Protein AF-A0A6B3FVB0-F1 (afdb_monomer)

Mean predicted aligned error: 3.71 Å

Sequence (38 aa):
TKTLDMHISWLRKKLGDDAANPRYIATVRGVGFRFEKS

Nearest PDB structures (foldseek):
  4nhj-assembly1_B  TM=9.344E-01  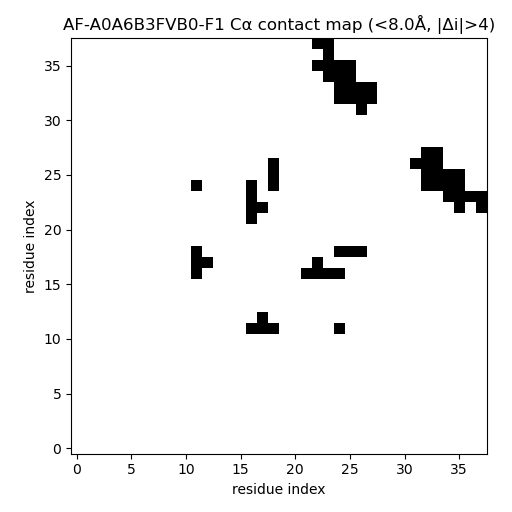e=2.480E-02  Klebsiella pneumoniae
  8b4b-assembly1_X  TM=9.680E-01  e=4.043E-02  Vibrio cholerae
  8b4b-assembly1_Y  TM=9.619E-01  e=4.648E-02  Vibrio cholerae
  8b4b-assembly1_W  TM=9.524E-01  e=6.589E-02  Vibrio cholerae
  8b4e-assembly1_A  TM=9.215E-01  e=2.012E-01  Vibrio cholerae

pLDDT: mean 88.68, std 8.72, range [59.81, 94.62]

Radius of gyration: 9.47 Å; Cα contacts (8 Å, |Δi|>4): 32; chains: 1; bounding box: 26×21×19 Å

Secondary structure (DSSP, 8-state):
-HHHHHHHHHHHHHHT--SSS-SSEEEETTTEEEE---

Solvent-accessible surface area (backbone atoms only — not comparable to full-atom values): 2446 Å² total; per-residue (Å²): 114,73,67,56,58,50,52,51,53,54,49,27,62,75,70,73,41,38,86,91,64,49,68,44,54,40,77,42,88,100,78,49,78,43,81,48,79,127

Structure (mmCIF, N/CA/C/O backbone):
data_AF-A0A6B3FVB0-F1
#
_entry.id   AF-A0A6B3FVB0-F1
#
loop_
_atom_site.group_PDB
_atom_site.id
_atom_site.type_symbol
_atom_site.label_atom_id
_atom_site.label_alt_id
_atom_site.label_comp_id
_atom_site.label_asym_id
_atom_site.label_entity_id
_atom_site.label_seq_id
_atom_site.pdbx_PDB_ins_code
_atom_site.Cartn_x
_atom_site.Cartn_y
_atom_site.Cartn_z
_atom_site.occupancy
_atom_site.B_iso_or_equiv
_atom_site.auth_seq_id
_atom_site.auth_comp_id
_atom_site.auth_asym_id
_atom_site.auth_atom_id
_atom_site.pdbx_PDB_model_num
ATOM 1 N N . THR A 1 1 ? 10.983 0.269 -10.068 1.00 60.31 1 THR A N 1
ATOM 2 C CA . THR A 1 1 ? 9.970 -0.088 -9.047 1.00 60.31 1 THR A CA 1
ATOM 3 C C . THR A 1 1 ? 10.259 0.430 -7.640 1.00 60.31 1 THR A C 1
ATOM 5 O O . THR A 1 1 ? 9.292 0.731 -6.965 1.00 60.31 1 THR A O 1
ATOM 8 N N . LYS A 1 2 ? 11.510 0.701 -7.221 1.00 69.56 2 LYS A N 1
ATOM 9 C CA . LYS A 1 2 ? 11.811 1.309 -5.897 1.00 69.56 2 LYS A CA 1
ATOM 10 C C . LYS A 1 2 ? 11.064 2.615 -5.564 1.00 69.56 2 LYS A C 1
ATOM 12 O O . LYS A 1 2 ? 10.746 2.868 -4.406 1.00 69.56 2 LYS A O 1
ATOM 17 N N . THR A 1 3 ? 10.798 3.453 -6.564 1.00 84.88 3 THR A N 1
ATOM 18 C CA . THR A 1 3 ? 10.144 4.757 -6.375 1.00 84.88 3 THR A CA 1
ATOM 19 C C . THR A 1 3 ? 8.696 4.615 -5.904 1.00 84.88 3 THR A C 1
ATOM 21 O O . THR A 1 3 ? 8.240 5.400 -5.078 1.00 84.88 3 THR A O 1
ATOM 24 N N . LEU A 1 4 ? 7.983 3.581 -6.368 1.00 88.56 4 LEU A N 1
ATOM 25 C CA . LEU A 1 4 ? 6.598 3.341 -5.966 1.00 88.56 4 LEU A CA 1
ATOM 26 C C . LEU A 1 4 ? 6.520 2.933 -4.493 1.00 88.56 4 LEU A C 1
ATOM 28 O O . LEU A 1 4 ? 5.745 3.521 -3.748 1.00 88.56 4 LEU A O 1
ATOM 32 N N . ASP A 1 5 ? 7.371 2.004 -4.056 1.00 88.62 5 ASP A N 1
ATOM 33 C CA . ASP A 1 5 ? 7.418 1.559 -2.657 1.00 88.62 5 ASP A CA 1
ATOM 34 C C . ASP A 1 5 ? 7.737 2.717 -1.700 1.00 88.62 5 ASP A C 1
ATOM 36 O O . ASP A 1 5 ? 7.146 2.822 -0.621 1.00 88.62 5 ASP A O 1
ATOM 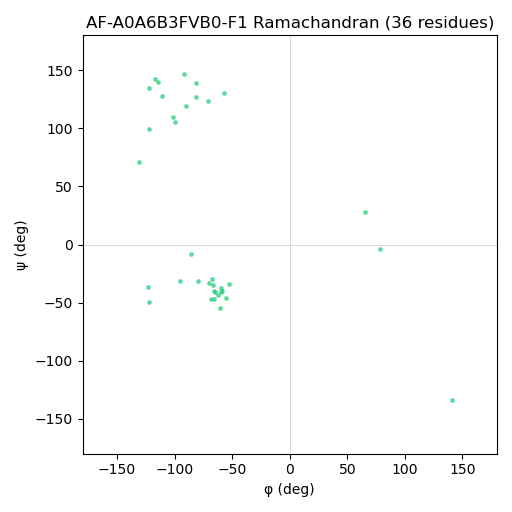40 N N . MET A 1 6 ? 8.623 3.633 -2.118 1.00 93.44 6 MET A N 1
ATOM 41 C CA . MET A 1 6 ? 8.873 4.876 -1.387 1.00 93.44 6 MET A CA 1
ATOM 42 C C . MET A 1 6 ? 7.601 5.712 -1.287 1.00 93.44 6 MET A C 1
ATOM 44 O O . MET A 1 6 ? 7.191 6.054 -0.179 1.00 93.44 6 MET A O 1
ATOM 48 N N . HIS A 1 7 ? 6.950 6.024 -2.410 1.00 93.12 7 HIS A N 1
ATOM 49 C CA . HIS A 1 7 ? 5.729 6.831 -2.391 1.00 93.12 7 HIS A CA 1
ATOM 50 C C . HIS A 1 7 ? 4.623 6.199 -1.544 1.00 93.12 7 HIS A C 1
ATOM 52 O O . HIS A 1 7 ? 3.981 6.911 -0.774 1.00 93.12 7 HIS A O 1
ATOM 58 N N . ILE A 1 8 ? 4.449 4.878 -1.608 1.00 93.12 8 ILE A N 1
ATOM 59 C CA . ILE A 1 8 ? 3.478 4.161 -0.778 1.00 93.12 8 ILE A CA 1
ATOM 60 C C . ILE A 1 8 ? 3.854 4.228 0.702 1.00 93.12 8 ILE A C 1
ATOM 62 O O . ILE A 1 8 ? 2.981 4.464 1.530 1.00 93.12 8 ILE A O 1
ATOM 66 N N . SER A 1 9 ? 5.135 4.108 1.051 1.00 92.38 9 SER A N 1
ATOM 67 C CA . SER A 1 9 ? 5.593 4.243 2.442 1.00 92.38 9 SER A CA 1
ATOM 68 C C . SER A 1 9 ? 5.313 5.643 3.002 1.00 92.38 9 SER A C 1
ATOM 70 O O . SER A 1 9 ? 4.808 5.787 4.116 1.00 92.38 9 SER A O 1
ATOM 72 N N . TRP A 1 10 ? 5.574 6.686 2.210 1.00 94.62 10 TRP A N 1
ATOM 73 C CA . TRP A 1 10 ? 5.242 8.066 2.576 1.00 94.62 10 TRP A CA 1
ATOM 74 C C . TRP A 1 10 ? 3.734 8.294 2.684 1.00 94.62 10 TRP A C 1
ATOM 76 O O . TRP A 1 10 ? 3.283 8.981 3.601 1.00 94.62 10 TRP A O 1
ATOM 86 N N . LEU A 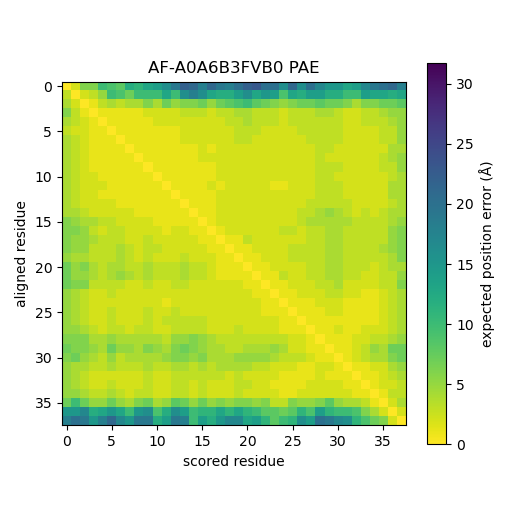1 11 ? 2.954 7.726 1.764 1.00 94.12 11 LEU A N 1
ATOM 87 C CA . LEU A 1 11 ? 1.501 7.841 1.769 1.00 94.12 11 LEU A CA 1
ATOM 88 C C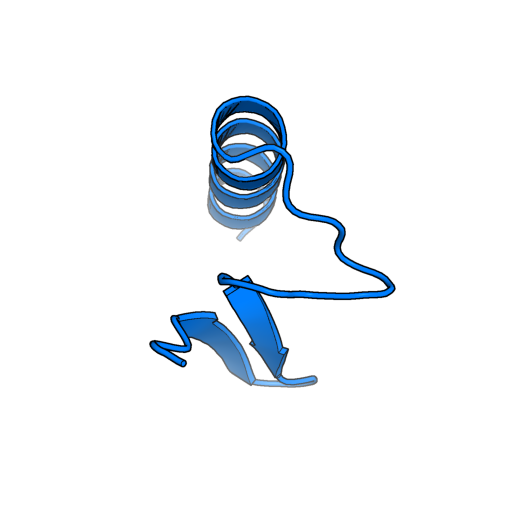 . LEU A 1 11 ? 0.897 7.146 2.993 1.00 94.12 11 LEU A C 1
ATOM 90 O O . LEU A 1 11 ? 0.118 7.769 3.708 1.00 94.12 11 LEU A O 1
ATOM 94 N N . ARG A 1 12 ? 1.326 5.915 3.296 1.00 94.06 12 ARG A N 1
ATOM 95 C CA . ARG A 1 12 ? 0.924 5.185 4.505 1.00 94.06 12 ARG A CA 1
ATOM 96 C C . ARG A 1 12 ? 1.220 5.988 5.768 1.00 94.06 12 ARG A C 1
ATOM 98 O O . ARG A 1 12 ? 0.325 6.196 6.578 1.00 94.06 12 ARG A O 1
ATOM 105 N N . LYS A 1 13 ? 2.421 6.570 5.877 1.00 94.25 13 LYS A N 1
ATOM 106 C CA . LYS A 1 13 ? 2.789 7.433 7.013 1.00 94.25 13 LYS A CA 1
ATOM 107 C C . LYS A 1 13 ? 1.871 8.651 7.159 1.00 94.25 13 LYS A C 1
ATOM 109 O O . LYS A 1 13 ? 1.508 9.001 8.275 1.00 94.25 13 LYS A O 1
ATOM 114 N N . LYS A 1 14 ? 1.494 9.298 6.052 1.00 94.38 14 LYS A N 1
ATOM 115 C CA . LYS A 1 14 ? 0.582 10.457 6.069 1.00 94.38 14 LYS A CA 1
ATOM 116 C C . LYS A 1 14 ? -0.853 10.078 6.434 1.00 94.38 14 LYS A C 1
ATOM 118 O O . LYS A 1 14 ? -1.542 10.880 7.051 1.00 94.38 14 LYS A O 1
ATOM 123 N N . LEU A 1 15 ? -1.289 8.882 6.050 1.00 92.44 15 LEU A N 1
ATOM 124 C CA . LEU A 1 15 ? -2.624 8.361 6.348 1.00 92.44 15 LEU A CA 1
ATOM 125 C C . LEU A 1 15 ? -2.713 7.665 7.716 1.00 92.44 15 LEU A C 1
ATOM 127 O O . LEU A 1 15 ? -3.812 7.315 8.138 1.00 92.44 15 LEU A O 1
ATOM 131 N N . GLY A 1 16 ? -1.580 7.450 8.398 1.00 92.38 16 GLY A N 1
ATOM 132 C CA . GLY A 1 16 ? -1.518 6.621 9.604 1.00 92.38 16 GLY A CA 1
ATOM 133 C C . GLY A 1 16 ? -1.834 5.145 9.331 1.00 92.38 16 GLY A C 1
ATOM 134 O O . GLY A 1 16 ? -2.369 4.465 10.198 1.00 92.38 16 GLY A O 1
ATOM 135 N N . ASP A 1 17 ? -1.555 4.676 8.115 1.00 92.88 17 ASP A N 1
ATOM 136 C CA . ASP A 1 17 ? -1.823 3.316 7.645 1.00 92.88 17 ASP A CA 1
ATOM 137 C C . ASP A 1 17 ? -0.610 2.401 7.882 1.00 92.88 17 ASP A C 1
ATOM 139 O O . ASP A 1 17 ? 0.539 2.844 7.777 1.00 92.88 17 ASP A O 1
ATOM 143 N N . ASP A 1 18 ? -0.852 1.119 8.157 1.00 90.12 18 ASP A N 1
ATOM 144 C CA . ASP A 1 18 ? 0.193 0.118 8.399 1.00 90.12 18 ASP A CA 1
ATOM 145 C C . ASP A 1 18 ? 0.190 -0.947 7.294 1.00 90.12 18 ASP A C 1
ATOM 147 O O . ASP A 1 18 ? -0.849 -1.410 6.843 1.00 90.12 18 ASP A O 1
ATOM 151 N N . ALA A 1 19 ? 1.371 -1.374 6.856 1.00 88.44 19 ALA A N 1
ATOM 152 C CA . ALA A 1 19 ? 1.502 -2.468 5.902 1.00 88.44 19 ALA A CA 1
ATOM 153 C C . ALA A 1 19 ? 1.079 -3.826 6.489 1.00 88.44 19 ALA A C 1
ATOM 155 O O . ALA A 1 19 ? 0.650 -4.693 5.726 1.00 88.44 19 ALA A O 1
ATOM 156 N N . ALA A 1 20 ? 1.238 -4.022 7.806 1.00 88.94 20 ALA A N 1
ATOM 157 C CA . ALA A 1 20 ? 0.858 -5.263 8.485 1.00 88.94 20 ALA A CA 1
ATOM 158 C C . ALA A 1 20 ? -0.649 -5.337 8.766 1.00 88.94 20 ALA A C 1
ATOM 160 O O . ALA A 1 20 ? -1.225 -6.421 8.720 1.00 88.94 20 ALA A O 1
ATOM 161 N N . ASN A 1 21 ? -1.283 -4.185 8.996 1.00 89.12 21 ASN A N 1
ATOM 162 C CA . ASN A 1 21 ? -2.721 -4.050 9.212 1.00 89.12 21 ASN A CA 1
ATOM 163 C C . ASN A 1 21 ? -3.281 -2.933 8.311 1.00 89.12 21 ASN A C 1
ATOM 165 O O . ASN A 1 21 ? -3.605 -1.851 8.809 1.00 89.12 21 ASN A O 1
ATOM 169 N N . PRO A 1 22 ? -3.348 -3.156 6.985 1.00 90.88 22 PRO A N 1
ATOM 170 C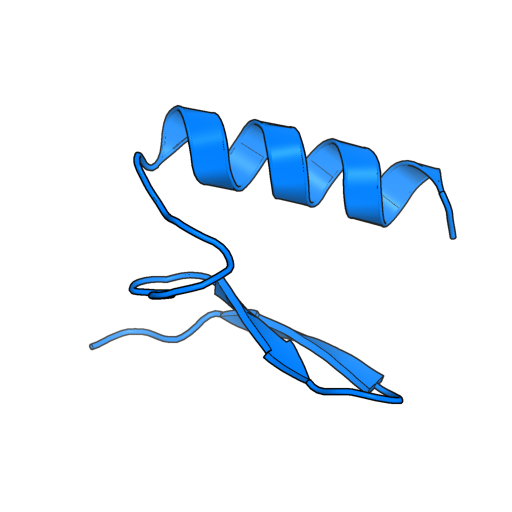 CA . PRO A 1 22 ? -3.729 -2.113 6.045 1.00 90.88 22 PRO A CA 1
ATOM 171 C C . PRO A 1 22 ? -5.211 -1.783 6.168 1.00 90.88 22 PRO A C 1
ATOM 173 O O . PRO A 1 22 ? -6.073 -2.645 6.007 1.00 90.88 22 PRO A O 1
ATOM 176 N N . ARG A 1 23 ? -5.498 -0.509 6.416 1.00 92.12 23 ARG A N 1
ATOM 177 C CA . ARG A 1 23 ? -6.844 0.065 6.430 1.00 92.12 23 ARG A CA 1
ATOM 178 C C . ARG A 1 23 ? -7.201 0.703 5.091 1.00 92.12 23 ARG A C 1
ATOM 180 O O . ARG A 1 23 ? -8.371 0.708 4.724 1.00 92.12 23 ARG A O 1
ATOM 187 N N . TYR A 1 24 ? -6.207 1.241 4.381 1.00 92.75 24 TYR A N 1
ATOM 188 C CA . TYR A 1 24 ? -6.419 1.923 3.101 1.00 92.75 24 TYR A CA 1
ATOM 189 C C . TYR A 1 24 ? -5.614 1.320 1.957 1.00 92.75 24 TYR A C 1
ATOM 191 O O . TYR A 1 24 ? -6.096 1.297 0.829 1.00 92.75 24 TYR A O 1
ATOM 199 N N . ILE A 1 25 ? -4.382 0.864 2.198 1.00 93.94 25 ILE A N 1
ATOM 200 C CA . ILE A 1 25 ? -3.499 0.392 1.126 1.00 93.94 25 ILE A CA 1
ATOM 201 C C . ILE A 1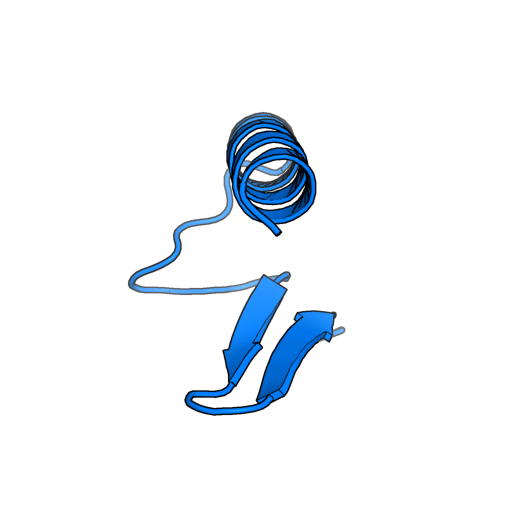 25 ? -3.074 -1.047 1.392 1.00 93.94 25 ILE A C 1
ATOM 203 O O . ILE A 1 25 ? -2.110 -1.300 2.118 1.00 93.94 25 ILE A O 1
ATOM 207 N N . ALA A 1 26 ? -3.729 -1.995 0.729 1.00 93.19 26 ALA A N 1
ATOM 208 C CA . ALA A 1 26 ? -3.385 -3.409 0.780 1.00 93.19 26 ALA A CA 1
ATOM 209 C C . ALA A 1 26 ? -2.225 -3.741 -0.172 1.00 93.19 26 ALA A C 1
ATOM 211 O O . ALA A 1 26 ? -2.165 -3.271 -1.310 1.00 93.19 26 ALA A O 1
ATOM 212 N N . THR A 1 27 ? -1.301 -4.587 0.283 1.00 92.75 27 THR A N 1
ATOM 213 C CA . THR A 1 27 ? -0.241 -5.139 -0.573 1.00 92.75 27 THR A CA 1
ATOM 214 C C . THR A 1 27 ? -0.724 -6.447 -1.198 1.00 92.75 27 THR A C 1
ATOM 216 O O . THR A 1 27 ? -0.982 -7.418 -0.488 1.00 92.75 27 THR A O 1
ATOM 219 N N . VAL A 1 28 ? -0.787 -6.504 -2.526 1.00 91.88 28 VAL A N 1
ATOM 220 C CA . VAL A 1 28 ? -1.115 -7.710 -3.294 1.00 91.88 28 VAL A CA 1
ATOM 221 C C . VAL A 1 28 ? 0.185 -8.325 -3.808 1.00 91.88 28 VAL A C 1
ATOM 223 O O . VAL A 1 28 ? 0.825 -7.804 -4.725 1.00 91.88 28 VAL A O 1
ATOM 226 N N . ARG A 1 29 ? 0.607 -9.436 -3.192 1.00 89.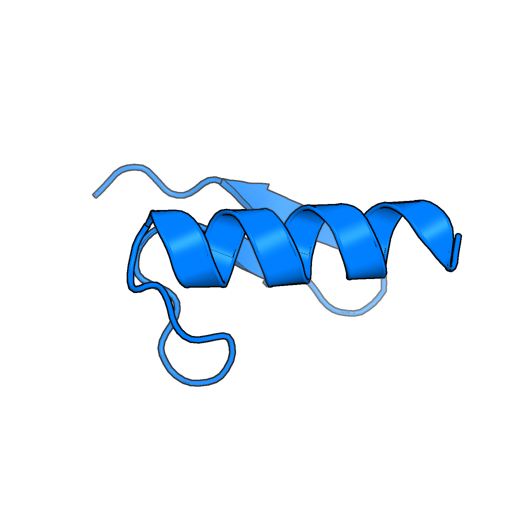06 29 ARG A N 1
ATOM 227 C CA . ARG A 1 29 ? 1.864 -10.119 -3.540 1.00 89.06 29 ARG A CA 1
ATOM 228 C C . ARG A 1 29 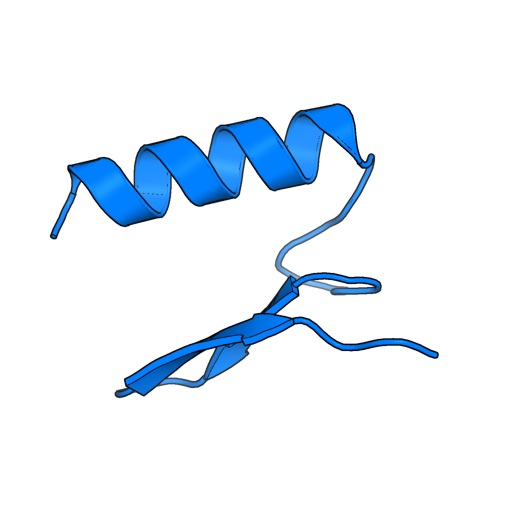? 1.883 -10.502 -5.023 1.00 89.06 29 ARG A C 1
ATOM 230 O O . ARG A 1 29 ? 0.930 -11.084 -5.523 1.00 89.06 29 ARG A O 1
ATOM 237 N N . GLY A 1 30 ? 2.976 -10.167 -5.707 1.0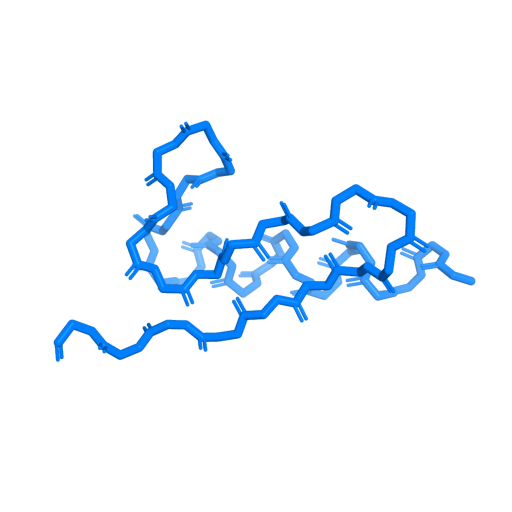0 90.00 30 GLY A N 1
ATOM 238 C CA . GLY A 1 30 ? 3.154 -10.431 -7.140 1.00 90.00 30 GLY A CA 1
ATOM 239 C C . GLY A 1 30 ? 2.437 -9.455 -8.080 1.00 90.00 30 GLY A C 1
ATOM 240 O O . GLY A 1 30 ? 2.636 -9.553 -9.284 1.00 90.00 30 GLY A O 1
ATOM 241 N N . VAL A 1 31 ? 1.650 -8.505 -7.554 1.00 91.50 31 VAL A N 1
ATOM 242 C CA . VAL A 1 31 ? 0.879 -7.541 -8.361 1.00 91.50 31 VAL A CA 1
ATOM 243 C C . VAL A 1 31 ? 1.234 -6.093 -8.016 1.00 91.50 31 VAL A C 1
ATOM 245 O O . VAL A 1 31 ? 1.516 -5.306 -8.915 1.00 91.50 31 VAL A O 1
ATOM 248 N N . GLY A 1 32 ? 1.251 -5.726 -6.730 1.00 90.56 32 GLY A N 1
ATOM 249 C CA . GLY A 1 32 ? 1.536 -4.358 -6.289 1.00 90.56 32 GLY A CA 1
ATOM 250 C C . GLY A 1 32 ? 0.666 -3.921 -5.114 1.00 90.56 32 GLY A C 1
ATOM 251 O O . GLY A 1 32 ? 0.508 -4.659 -4.145 1.00 90.56 32 GLY A O 1
ATOM 252 N N . PHE A 1 33 ? 0.105 -2.715 -5.191 1.00 92.88 33 PHE A N 1
ATOM 253 C CA . PHE A 1 33 ? -0.717 -2.127 -4.132 1.00 92.88 33 PHE A CA 1
ATOM 254 C C . PHE A 1 33 ? -2.146 -1.900 -4.614 1.00 92.88 33 PHE A C 1
ATOM 256 O O . PHE A 1 33 ? -2.364 -1.503 -5.758 1.00 92.88 33 PHE A O 1
ATOM 263 N N . ARG A 1 34 ? -3.112 -2.120 -3.726 1.00 91.44 34 ARG A N 1
ATOM 264 C CA . ARG A 1 34 ? -4.532 -1.862 -3.958 1.00 91.44 34 ARG A CA 1
ATOM 265 C C . ARG A 1 34 ? -5.042 -0.890 -2.907 1.00 91.44 34 ARG A C 1
ATOM 267 O O . ARG A 1 34 ? -4.767 -1.065 -1.726 1.00 91.44 34 ARG A O 1
ATOM 274 N N . PHE A 1 35 ? -5.798 0.111 -3.341 1.00 93.06 35 PHE A N 1
ATOM 275 C CA . PHE A 1 35 ? -6.543 0.962 -2.426 1.00 93.06 35 PHE A CA 1
ATOM 276 C C . PHE A 1 35 ? -7.850 0.268 -2.037 1.00 93.06 35 PHE A C 1
ATOM 278 O O . PHE A 1 35 ? -8.607 -0.154 -2.913 1.00 93.06 35 PHE A O 1
ATOM 285 N N . GLU A 1 36 ? -8.105 0.149 -0.741 1.00 85.81 36 GLU A N 1
ATOM 286 C CA . GLU A 1 36 ? -9.347 -0.374 -0.190 1.00 85.81 36 GLU A CA 1
ATOM 287 C C . GLU A 1 36 ? -10.106 0.761 0.486 1.00 85.81 36 GLU A C 1
ATOM 289 O O . GLU A 1 36 ? -9.573 1.520 1.296 1.00 85.81 36 GLU A O 1
ATOM 294 N N . LYS A 1 37 ? -11.368 0.904 0.095 1.00 68.31 37 LYS A N 1
ATOM 295 C CA . LYS A 1 37 ? -12.318 1.798 0.734 1.00 68.31 37 LYS A CA 1
ATOM 296 C C . LYS A 1 37 ? -13.173 0.884 1.600 1.00 68.31 37 LYS A C 1
ATOM 298 O O . LYS A 1 37 ? -13.863 0.035 1.040 1.00 68.31 37 LYS A O 1
ATOM 303 N N . SER A 1 38 ? -13.032 0.976 2.924 1.00 59.81 38 SER A N 1
ATOM 304 C CA . SER A 1 38 ? -14.010 0.369 3.837 1.00 59.81 38 SER A CA 1
ATOM 305 C C . SER A 1 38 ? -15.433 0.755 3.442 1.00 59.81 38 SER A C 1
ATOM 307 O O . SER A 1 38 ? -15.612 1.890 2.934 1.00 59.81 38 SER A O 1
#

Foldseek 3Di:
DVVLVVVVVVVCVVVVADQVHGPAWDADPPPGIDGDDD